Protein AF-A0A820BX34-F1 (afdb_monomer_lite)

pLDDT: mean 94.66, std 5.67, range [57.16, 98.5]

Structure (mmCIF, N/CA/C/O backbone):
data_AF-A0A820BX34-F1
#
_entry.id   AF-A0A820BX34-F1
#
loop_
_atom_site.group_PDB
_atom_site.id
_atom_site.type_symbol
_atom_site.label_atom_id
_atom_site.label_alt_id
_atom_site.label_comp_id
_atom_site.label_asym_id
_atom_site.label_entity_id
_atom_site.label_seq_id
_atom_site.pdbx_PDB_ins_code
_atom_site.Cartn_x
_atom_site.Cartn_y
_atom_site.Cartn_z
_atom_site.occupancy
_atom_site.B_iso_or_equiv
_atom_site.auth_seq_id
_atom_site.auth_comp_id
_atom_site.auth_asym_id
_atom_site.auth_atom_id
_atom_site.pdbx_PDB_model_num
ATOM 1 N N . ALA A 1 1 ? 1.073 14.277 5.288 1.00 81.94 1 ALA A N 1
ATOM 2 C CA . ALA A 1 1 ? 0.054 14.952 4.454 1.00 81.94 1 ALA A CA 1
ATOM 3 C C . ALA A 1 1 ? -1.276 14.196 4.448 1.00 81.94 1 ALA A C 1
ATOM 5 O O . ALA A 1 1 ? -2.263 14.792 4.850 1.00 81.94 1 ALA A O 1
ATOM 6 N N . ALA A 1 2 ? -1.310 12.909 4.070 1.00 86.69 2 ALA A N 1
ATOM 7 C CA . ALA A 1 2 ? -2.551 12.130 3.927 1.00 86.69 2 ALA A CA 1
ATOM 8 C C . ALA A 1 2 ? -3.511 12.213 5.132 1.00 86.69 2 ALA A C 1
ATOM 10 O O . ALA A 1 2 ? -4.672 12.545 4.943 1.00 86.69 2 ALA A O 1
ATOM 11 N N . ILE A 1 3 ? -3.016 12.011 6.357 1.00 88.44 3 ILE A N 1
ATOM 12 C CA . ILE A 1 3 ? -3.843 12.073 7.577 1.00 88.44 3 ILE A CA 1
ATOM 13 C C . ILE A 1 3 ? -4.394 13.477 7.851 1.00 88.44 3 ILE A C 1
ATOM 15 O O . ILE A 1 3 ? -5.557 13.648 8.192 1.00 88.44 3 ILE A O 1
ATOM 19 N N . LEU A 1 4 ? -3.573 14.515 7.681 1.00 90.06 4 LEU A N 1
ATOM 20 C CA . LEU A 1 4 ? -4.041 15.889 7.883 1.00 90.06 4 LEU A CA 1
ATOM 21 C C . LEU A 1 4 ? -5.152 16.234 6.886 1.00 90.06 4 LEU A C 1
ATOM 23 O O . LEU A 1 4 ? -6.150 16.844 7.258 1.00 90.06 4 LEU A O 1
ATOM 27 N N . LEU A 1 5 ? -4.995 15.795 5.635 1.00 91.88 5 LEU A N 1
ATOM 28 C CA . LEU A 1 5 ? -5.999 15.995 4.599 1.00 91.88 5 LEU A CA 1
ATOM 29 C C . LEU A 1 5 ? -7.256 15.156 4.852 1.00 91.88 5 LEU A C 1
ATOM 31 O O . LEU A 1 5 ? -8.349 15.672 4.653 1.00 91.88 5 LEU A O 1
ATOM 35 N N . SER A 1 6 ? -7.143 13.910 5.328 1.00 91.75 6 SER A N 1
ATOM 36 C CA . SER A 1 6 ? -8.326 13.098 5.641 1.00 91.75 6 SER A CA 1
ATOM 37 C C . SER A 1 6 ? -9.181 13.750 6.725 1.00 91.75 6 SER A C 1
ATOM 39 O O . SER A 1 6 ? -10.397 13.827 6.570 1.00 91.75 6 SER A O 1
ATOM 41 N N . HIS A 1 7 ? -8.556 14.324 7.754 1.00 92.19 7 HIS A N 1
ATOM 42 C CA . HIS A 1 7 ? -9.259 15.093 8.781 1.00 92.19 7 HIS A CA 1
ATOM 43 C C . HIS A 1 7 ? -9.855 16.391 8.222 1.00 92.19 7 HIS A C 1
ATOM 45 O O . HIS A 1 7 ? -11.019 16.688 8.477 1.00 92.19 7 HIS A O 1
ATOM 51 N N . GLN A 1 8 ? -9.092 17.146 7.423 1.00 95.25 8 GLN A N 1
ATOM 52 C CA . GLN A 1 8 ? -9.568 18.391 6.809 1.00 95.25 8 GLN A CA 1
ATOM 53 C C . GLN A 1 8 ? -10.794 18.169 5.909 1.00 95.25 8 GLN A C 1
ATOM 55 O O . GLN A 1 8 ? -11.700 18.999 5.894 1.00 95.25 8 GLN A O 1
ATOM 60 N N . TYR A 1 9 ? -10.830 17.055 5.177 1.00 95.56 9 TYR A N 1
ATOM 61 C CA . TYR A 1 9 ? -11.945 16.676 4.306 1.00 95.56 9 TYR A CA 1
ATOM 62 C C . TYR A 1 9 ? -13.010 15.813 4.999 1.00 95.56 9 TYR A C 1
ATOM 64 O O . TYR A 1 9 ? -13.926 15.337 4.334 1.00 95.56 9 TYR A O 1
ATOM 72 N N . ASN A 1 10 ? -12.917 15.629 6.320 1.00 95.44 10 ASN A N 1
ATOM 73 C CA . ASN A 1 10 ? -13.851 14.840 7.123 1.00 95.44 10 ASN A CA 1
ATOM 74 C C . ASN A 1 10 ? -14.072 13.405 6.595 1.00 95.44 10 ASN A C 1
ATOM 76 O O . ASN A 1 10 ? -15.188 12.881 6.603 1.00 95.44 10 ASN A O 1
ATOM 80 N N . ILE A 1 11 ? -13.002 12.778 6.099 1.00 93.62 11 ILE A N 1
ATOM 81 C CA . ILE A 1 11 ? -13.019 11.395 5.621 1.00 93.62 11 ILE A CA 1
ATOM 82 C C . ILE A 1 11 ? -13.092 10.478 6.840 1.00 93.62 11 ILE A C 1
ATOM 84 O O . ILE A 1 11 ? -12.143 10.388 7.622 1.00 93.62 11 ILE A O 1
ATOM 88 N N . THR A 1 12 ? -14.222 9.792 6.977 1.00 94.00 12 THR A N 1
ATOM 89 C CA . THR A 1 12 ? -14.514 8.877 8.083 1.00 94.00 12 THR A CA 1
ATOM 90 C C . THR A 1 12 ? -14.992 7.528 7.554 1.00 94.00 12 THR A C 1
ATOM 92 O O . THR A 1 12 ? -15.532 7.436 6.450 1.00 94.00 12 THR A O 1
ATOM 95 N N . ILE A 1 13 ? -14.781 6.477 8.341 1.00 89.12 13 ILE A N 1
ATOM 96 C CA . ILE A 1 13 ? -15.330 5.138 8.120 1.00 89.12 13 ILE A CA 1
ATOM 97 C C . ILE A 1 13 ? -16.260 4.867 9.296 1.00 89.12 13 ILE A C 1
ATOM 99 O O . ILE A 1 13 ? -15.841 4.981 10.441 1.00 89.12 13 ILE A O 1
ATOM 103 N N . GLU A 1 14 ? -17.537 4.597 9.015 1.00 92.19 14 GLU A N 1
ATOM 104 C CA . GLU A 1 14 ? -18.567 4.392 10.051 1.00 92.19 14 GLU A CA 1
ATOM 105 C C . GLU A 1 14 ? -18.678 5.554 11.064 1.00 92.19 14 GLU A C 1
ATOM 107 O O . GLU A 1 14 ? -19.110 5.381 12.198 1.00 92.19 14 GLU A O 1
ATOM 112 N N . GLY A 1 15 ? -18.321 6.772 10.639 1.00 92.88 15 GLY A N 1
ATOM 113 C CA . GLY A 1 15 ? -18.346 7.971 11.482 1.00 92.88 15 GLY A CA 1
ATOM 114 C C . GLY A 1 15 ? -17.085 8.192 12.323 1.00 92.88 15 GLY A C 1
ATOM 115 O O . GLY A 1 15 ? -17.001 9.212 13.005 1.00 92.88 15 GLY A O 1
ATOM 116 N N . GLU A 1 16 ? -16.088 7.308 12.239 1.00 92.44 16 GLU A N 1
ATOM 117 C CA . GLU A 1 16 ? -14.799 7.461 12.916 1.00 92.44 16 GLU A CA 1
ATOM 118 C C . GLU A 1 16 ? -13.682 7.874 11.951 1.00 92.44 16 GLU A C 1
ATOM 120 O O . GLU A 1 16 ? -13.644 7.482 10.780 1.00 92.44 16 GLU A O 1
ATOM 125 N N . PHE A 1 17 ? -12.741 8.682 12.442 1.00 92.00 17 PHE A N 1
ATOM 126 C CA . PHE A 1 17 ? -11.529 9.000 11.693 1.00 92.00 17 PHE A CA 1
ATOM 127 C C . PHE A 1 17 ? -10.598 7.792 11.632 1.00 92.00 17 PHE A C 1
ATOM 129 O O . PHE A 1 17 ? -10.441 7.050 12.599 1.00 92.00 17 PHE A O 1
ATOM 136 N N . ILE A 1 18 ? -9.913 7.646 10.502 1.00 88.75 18 ILE A N 1
ATOM 137 C CA . ILE A 1 18 ? -8.923 6.588 10.314 1.00 88.75 18 ILE A CA 1
ATOM 138 C C . ILE A 1 18 ? -7.710 6.874 11.212 1.00 88.75 18 ILE A C 1
ATOM 140 O O . ILE A 1 18 ? -7.028 7.890 11.051 1.00 88.75 18 ILE A O 1
ATOM 144 N N . GLY A 1 19 ? -7.434 5.966 12.150 1.00 90.44 19 GLY A N 1
ATOM 145 C CA . GLY A 1 19 ? -6.209 5.981 12.948 1.00 90.44 19 GLY A CA 1
ATOM 146 C C . GLY A 1 19 ? -4.963 5.728 12.094 1.00 90.44 19 GLY A C 1
ATOM 147 O O . GLY A 1 19 ? -5.042 5.192 10.991 1.00 90.44 19 GLY A O 1
ATOM 148 N N . TRP A 1 20 ? -3.788 6.110 12.592 1.00 91.44 20 TRP A N 1
ATOM 149 C CA . TRP A 1 20 ? -2.545 5.965 11.837 1.00 91.44 20 TRP A CA 1
ATOM 150 C C . TRP A 1 20 ? -1.347 5.674 12.733 1.00 91.44 20 TRP A C 1
ATOM 152 O O . TRP A 1 20 ? -1.297 6.063 13.898 1.00 91.44 20 TRP A O 1
ATOM 162 N N . GLN A 1 21 ? -0.366 5.006 12.136 1.00 92.75 21 GLN A N 1
ATOM 163 C CA . GLN A 1 21 ? 0.964 4.766 12.677 1.00 92.75 21 GLN A CA 1
ATOM 164 C C . GLN A 1 21 ? 1.954 5.060 11.550 1.00 92.75 21 GLN A C 1
ATOM 166 O O . GLN A 1 21 ? 1.668 4.768 10.387 1.00 92.75 21 GLN A O 1
ATOM 171 N N . ALA A 1 22 ? 3.082 5.691 11.862 1.00 92.94 22 ALA A N 1
ATOM 172 C CA . ALA A 1 22 ? 4.083 6.043 10.864 1.00 92.94 22 ALA A CA 1
ATOM 173 C C . ALA A 1 22 ? 5.473 5.683 11.365 1.00 92.94 22 ALA A C 1
ATOM 175 O O . ALA A 1 22 ? 5.811 5.964 12.510 1.00 92.94 22 ALA A O 1
ATOM 176 N N . GLU A 1 23 ? 6.275 5.126 10.467 1.00 94.56 23 GLU A N 1
ATOM 177 C CA . GLU A 1 23 ? 7.629 4.674 10.747 1.00 94.56 23 GLU A CA 1
ATOM 178 C C . GLU A 1 23 ? 8.557 5.049 9.588 1.00 94.56 23 GLU A C 1
ATOM 180 O O . GLU A 1 23 ? 8.135 5.103 8.428 1.00 94.56 23 GLU A O 1
ATOM 185 N N . GLN A 1 24 ? 9.833 5.298 9.886 1.00 94.00 24 GLN A N 1
ATOM 186 C CA . GLN A 1 24 ? 10.847 5.596 8.874 1.00 94.00 24 GLN A CA 1
ATOM 187 C C . GLN A 1 24 ? 11.773 4.397 8.672 1.00 94.00 24 GLN A C 1
ATOM 189 O O . GLN A 1 24 ? 12.590 4.071 9.525 1.00 94.00 24 GLN A O 1
ATOM 194 N N . THR A 1 25 ? 11.697 3.774 7.497 1.00 94.94 25 THR A N 1
ATOM 195 C CA . THR A 1 25 ? 12.430 2.534 7.197 1.00 94.94 25 THR A CA 1
ATOM 196 C C . THR A 1 25 ? 13.913 2.742 6.884 1.00 94.94 25 THR A C 1
ATOM 198 O O . THR A 1 25 ? 14.710 1.808 6.977 1.00 94.94 25 THR A O 1
ATOM 201 N N . THR A 1 26 ? 14.299 3.959 6.479 1.00 92.81 26 THR A N 1
ATOM 202 C CA . THR A 1 26 ? 15.662 4.312 6.027 1.00 92.81 26 THR A CA 1
ATOM 203 C C . THR A 1 26 ? 16.162 3.428 4.865 1.00 92.81 26 THR A C 1
ATOM 205 O O . THR A 1 26 ? 17.361 3.265 4.656 1.00 92.81 26 THR A O 1
ATOM 208 N N . GLY A 1 27 ? 15.255 2.819 4.091 1.00 92.94 27 GLY A N 1
ATOM 209 C CA . GLY A 1 27 ? 15.613 1.908 2.997 1.00 92.94 27 GLY A CA 1
ATOM 210 C C . GLY A 1 27 ? 16.051 0.510 3.430 1.00 92.94 27 GLY A C 1
ATOM 211 O O . GLY A 1 27 ? 16.520 -0.268 2.591 1.00 92.94 27 GLY A O 1
ATOM 212 N N . ASN A 1 28 ? 15.927 0.175 4.716 1.00 96.69 28 ASN A N 1
ATOM 213 C CA . ASN A 1 28 ? 16.241 -1.150 5.226 1.00 96.69 28 ASN A CA 1
ATOM 214 C C . ASN A 1 28 ? 15.021 -2.070 5.095 1.00 96.69 28 ASN A C 1
ATOM 216 O O . ASN A 1 28 ? 14.060 -1.975 5.852 1.00 96.69 28 ASN A O 1
ATOM 220 N N . ILE A 1 29 ? 15.109 -3.014 4.159 1.00 96.31 29 ILE A N 1
ATOM 221 C CA . ILE A 1 29 ? 14.027 -3.950 3.835 1.00 96.31 29 ILE A CA 1
ATOM 222 C C . ILE A 1 29 ? 13.629 -4.826 5.035 1.00 96.31 29 ILE A C 1
ATOM 224 O O . ILE A 1 29 ? 12.441 -5.035 5.262 1.00 96.31 29 ILE A O 1
ATOM 228 N N . MET A 1 30 ? 14.590 -5.347 5.810 1.00 96.25 30 MET A N 1
ATOM 229 C CA . MET A 1 30 ? 14.260 -6.192 6.969 1.00 96.25 30 MET A CA 1
ATOM 230 C C . MET A 1 30 ? 13.615 -5.398 8.087 1.00 96.25 30 MET A C 1
ATOM 232 O O . MET A 1 30 ? 12.700 -5.895 8.736 1.00 96.25 30 MET A O 1
ATOM 236 N N . TYR A 1 31 ? 14.058 -4.160 8.284 1.00 97.12 31 TYR A N 1
ATOM 237 C CA . TYR A 1 31 ? 13.412 -3.272 9.231 1.00 97.12 31 TYR A CA 1
ATOM 238 C C . TYR A 1 31 ? 11.988 -2.926 8.777 1.00 97.12 31 TYR A C 1
ATOM 240 O O . TYR A 1 31 ? 11.068 -3.078 9.572 1.00 97.12 31 TYR A O 1
ATOM 248 N N . ALA A 1 32 ? 11.784 -2.592 7.495 1.00 97.19 32 ALA A N 1
ATOM 249 C CA . ALA A 1 32 ? 10.460 -2.354 6.915 1.00 97.19 32 ALA A CA 1
ATOM 250 C C . ALA A 1 32 ? 9.518 -3.557 7.094 1.00 97.19 32 ALA A C 1
ATOM 252 O O . ALA A 1 32 ? 8.388 -3.397 7.543 1.00 97.19 32 ALA A O 1
ATOM 253 N N . LEU A 1 33 ? 9.985 -4.776 6.811 1.00 96.75 33 LEU A N 1
ATOM 254 C CA . LEU A 1 33 ? 9.177 -5.979 7.005 1.00 96.75 33 LEU A CA 1
ATOM 255 C C . LEU A 1 33 ? 8.862 -6.230 8.488 1.00 96.75 33 LEU A C 1
ATOM 257 O O . LEU A 1 33 ? 7.729 -6.570 8.819 1.00 96.75 33 LEU A O 1
ATOM 261 N N . ASN A 1 34 ? 9.840 -6.047 9.380 1.00 97.56 34 ASN A N 1
ATOM 262 C CA . ASN A 1 34 ? 9.669 -6.253 10.818 1.00 97.56 34 ASN A CA 1
ATOM 263 C C . ASN A 1 34 ? 8.591 -5.325 11.396 1.00 97.56 34 ASN A C 1
ATOM 265 O O . ASN A 1 34 ? 7.642 -5.809 12.012 1.00 97.56 34 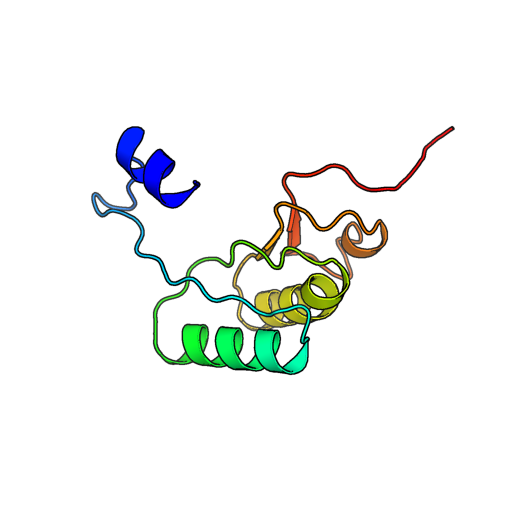ASN A O 1
ATOM 269 N N . ILE A 1 35 ? 8.691 -4.017 11.140 1.00 96.56 35 ILE A N 1
ATOM 270 C CA . ILE A 1 35 ? 7.734 -3.035 11.667 1.00 96.56 35 ILE A CA 1
ATOM 271 C C . ILE A 1 35 ? 6.333 -3.234 11.082 1.00 96.56 35 ILE A C 1
ATOM 273 O O . ILE A 1 35 ? 5.352 -3.127 11.812 1.00 96.56 35 ILE A O 1
ATOM 277 N N . THR A 1 36 ? 6.219 -3.578 9.792 1.00 96.38 36 THR A N 1
ATOM 278 C CA . THR A 1 36 ? 4.916 -3.838 9.168 1.00 96.38 36 THR A CA 1
ATOM 279 C C . THR A 1 36 ? 4.286 -5.102 9.745 1.00 96.38 36 THR A C 1
ATOM 281 O O . THR A 1 36 ? 3.111 -5.087 10.101 1.00 96.38 36 THR A O 1
ATOM 284 N N . CYS A 1 37 ? 5.067 -6.173 9.911 1.00 96.44 37 CYS A N 1
ATOM 285 C CA . CYS A 1 37 ? 4.605 -7.402 10.554 1.00 96.44 37 CYS A CA 1
ATOM 286 C C . CYS A 1 37 ? 4.130 -7.139 11.988 1.00 96.44 37 CYS A C 1
ATOM 288 O O . CYS A 1 37 ? 3.038 -7.562 12.369 1.00 96.44 37 CYS A O 1
ATOM 290 N N . HIS A 1 38 ? 4.906 -6.374 12.762 1.00 96.56 38 HIS A N 1
ATOM 291 C CA . HIS A 1 38 ? 4.525 -5.995 14.114 1.00 96.56 38 HIS A CA 1
ATOM 292 C C . HIS A 1 38 ? 3.207 -5.213 14.130 1.00 96.56 38 HIS A C 1
ATOM 294 O O . HIS A 1 38 ? 2.283 -5.630 14.825 1.00 96.56 38 HIS A O 1
ATOM 300 N N . ALA A 1 39 ? 3.085 -4.154 13.321 1.00 95.81 39 ALA A N 1
ATOM 301 C CA . ALA A 1 39 ? 1.884 -3.320 13.245 1.00 95.81 39 ALA A CA 1
ATOM 302 C C . ALA A 1 39 ? 0.627 -4.138 12.916 1.00 95.81 39 ALA A C 1
ATOM 304 O O . ALA A 1 39 ? -0.390 -4.006 13.598 1.00 95.81 39 ALA A O 1
ATOM 305 N N . VAL A 1 40 ? 0.718 -5.036 11.929 1.00 96.06 40 VAL A N 1
ATOM 306 C CA . VAL A 1 40 ? -0.384 -5.934 11.545 1.00 96.06 40 VAL A CA 1
ATOM 307 C C . VAL A 1 40 ? -0.718 -6.935 12.657 1.00 96.06 40 VAL A C 1
ATOM 309 O O . VAL A 1 40 ? -1.880 -7.282 12.833 1.00 96.06 40 VAL A O 1
ATOM 312 N N . SER A 1 41 ? 0.264 -7.383 13.446 1.00 95.88 41 SER A N 1
ATOM 313 C CA . SER A 1 41 ? 0.021 -8.337 14.540 1.00 95.88 41 SER A CA 1
ATOM 314 C C . SER A 1 41 ? -0.638 -7.733 15.784 1.00 95.88 41 SER A C 1
ATOM 316 O O . SER A 1 41 ? -1.277 -8.459 16.543 1.00 95.88 41 SER A O 1
ATOM 318 N N . VAL A 1 42 ? -0.472 -6.427 16.022 1.00 95.31 42 VAL A N 1
ATOM 319 C CA . VAL A 1 42 ? -0.907 -5.769 17.270 1.00 95.31 42 VAL A CA 1
ATOM 320 C C . VAL A 1 42 ? -2.059 -4.786 17.081 1.00 95.31 42 VAL A C 1
ATOM 322 O O . VAL A 1 42 ? -2.523 -4.197 18.057 1.00 95.31 42 VAL A O 1
ATOM 325 N N . SER A 1 43 ? -2.520 -4.570 15.847 1.00 92.50 43 SER A N 1
ATOM 326 C CA . SER A 1 43 ? -3.569 -3.596 15.546 1.00 92.50 43 SER A CA 1
ATOM 327 C C . SER A 1 43 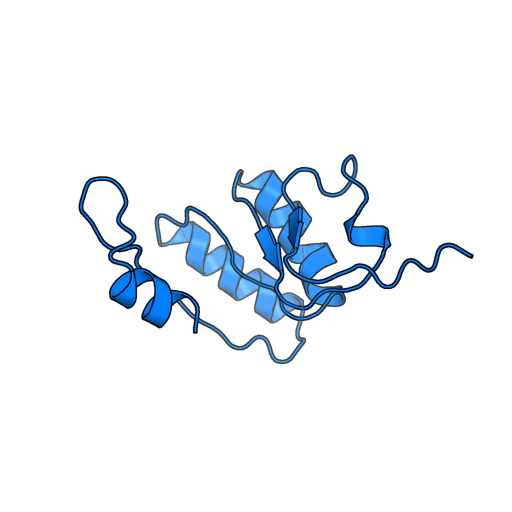? -4.417 -3.992 14.337 1.00 92.50 43 SER A C 1
ATOM 329 O O . SER A 1 43 ? -4.027 -4.827 13.526 1.00 92.50 43 SER A O 1
ATOM 331 N N . ASN A 1 44 ? -5.587 -3.365 14.203 1.00 92.25 44 ASN A N 1
ATOM 332 C CA . ASN A 1 44 ? -6.510 -3.597 13.091 1.00 92.25 44 ASN A CA 1
ATOM 333 C C . ASN A 1 44 ? -6.099 -2.771 11.863 1.00 92.25 44 ASN A C 1
ATOM 335 O O . ASN A 1 44 ? -6.745 -1.782 11.514 1.00 92.25 44 ASN A O 1
ATOM 339 N N . VAL A 1 45 ? -4.991 -3.152 11.226 1.00 95.31 45 VAL A N 1
ATOM 340 C CA . VAL A 1 45 ? -4.516 -2.502 9.997 1.00 95.31 45 VAL A CA 1
ATOM 341 C C . VAL A 1 45 ? -5.426 -2.880 8.829 1.00 95.31 45 VAL A C 1
ATOM 343 O O . VAL A 1 45 ? -5.559 -4.051 8.490 1.00 95.31 45 VAL A O 1
ATOM 346 N N . VAL A 1 46 ? -6.017 -1.876 8.180 1.00 93.62 46 VAL A N 1
ATOM 347 C CA . VAL A 1 46 ? -6.890 -2.055 7.001 1.00 93.62 46 VAL A CA 1
ATOM 348 C C . VAL A 1 46 ? -6.205 -1.698 5.678 1.00 93.62 46 VAL A C 1
ATOM 350 O O . VAL A 1 46 ? -6.754 -1.930 4.606 1.00 93.62 46 VAL A O 1
ATOM 353 N N . GLY A 1 47 ? -5.006 -1.119 5.737 1.00 95.62 47 GLY A N 1
ATOM 354 C CA . GLY A 1 47 ? -4.246 -0.699 4.565 1.00 95.62 47 GLY A CA 1
ATOM 355 C C . GLY A 1 47 ? -2.857 -0.199 4.936 1.00 95.62 47 GLY A C 1
ATOM 356 O O . GLY A 1 47 ? -2.639 0.303 6.039 1.00 95.62 47 GLY A O 1
ATOM 357 N N . ILE A 1 48 ? -1.921 -0.320 3.998 1.00 97.00 48 ILE A N 1
ATOM 358 C CA . ILE A 1 48 ? -0.547 0.169 4.135 1.00 97.00 48 ILE A CA 1
ATOM 359 C C . ILE A 1 48 ? -0.331 1.283 3.110 1.00 97.00 48 ILE A C 1
ATOM 361 O O . ILE A 1 48 ? -0.528 1.083 1.912 1.00 97.00 48 ILE A O 1
ATOM 365 N N . VAL A 1 49 ? 0.095 2.459 3.575 1.00 96.62 49 VAL A N 1
ATOM 366 C CA . VAL A 1 49 ? 0.519 3.568 2.707 1.00 96.62 49 VAL A CA 1
ATOM 367 C C . VAL A 1 49 ? 2.043 3.654 2.728 1.00 96.62 49 VAL A C 1
ATOM 369 O O . VAL A 1 49 ? 2.652 3.823 3.782 1.00 96.62 49 VAL A O 1
ATOM 372 N N . GLY A 1 50 ? 2.656 3.552 1.553 1.00 95.50 50 GLY A N 1
ATOM 373 C CA . GLY A 1 50 ? 4.062 3.196 1.379 1.00 95.50 50 GLY A CA 1
ATOM 374 C C . GLY A 1 50 ? 4.222 1.717 0.987 1.00 95.50 50 GLY A C 1
ATOM 375 O O . GLY A 1 50 ? 3.221 1.050 0.733 1.00 95.50 50 GLY A O 1
ATOM 376 N N . PRO A 1 51 ? 5.457 1.190 0.919 1.00 97.12 51 PRO A N 1
ATOM 377 C CA . PRO A 1 51 ? 6.729 1.881 1.144 1.00 97.12 51 PRO A CA 1
ATOM 378 C C . PRO A 1 51 ? 7.024 2.955 0.097 1.00 97.12 51 PRO A C 1
ATOM 380 O O . PRO A 1 51 ? 6.490 2.921 -1.009 1.00 97.12 51 PRO A O 1
ATOM 383 N N . GLY A 1 52 ? 7.883 3.917 0.433 1.00 96.38 52 GLY A N 1
ATOM 384 C CA . GLY A 1 52 ? 8.302 4.944 -0.525 1.00 96.38 52 GLY A CA 1
ATOM 385 C C . GLY A 1 52 ? 9.294 4.418 -1.570 1.00 96.38 52 GLY A C 1
ATOM 386 O O . GLY A 1 52 ? 9.309 4.882 -2.708 1.00 96.38 52 GLY A O 1
ATOM 387 N N . LEU A 1 53 ? 10.116 3.433 -1.207 1.00 97.62 53 LEU A N 1
ATOM 388 C CA . LEU A 1 53 ? 11.155 2.896 -2.081 1.00 97.62 53 LEU A CA 1
ATOM 389 C C . LEU A 1 53 ? 10.662 1.638 -2.805 1.00 97.62 53 LEU A C 1
ATOM 391 O O . LEU A 1 53 ? 10.081 0.741 -2.186 1.00 97.62 53 LEU A O 1
ATOM 395 N N . SER A 1 54 ? 10.959 1.524 -4.104 1.00 98.06 54 SER A N 1
ATOM 396 C CA . SER A 1 54 ? 10.575 0.353 -4.909 1.00 98.06 54 SER A CA 1
ATOM 397 C C . SER A 1 54 ? 11.094 -0.954 -4.308 1.00 98.06 54 SER A C 1
ATOM 399 O O . SER A 1 54 ? 10.338 -1.910 -4.160 1.00 98.06 54 SER A O 1
ATOM 401 N N . ARG A 1 55 ? 12.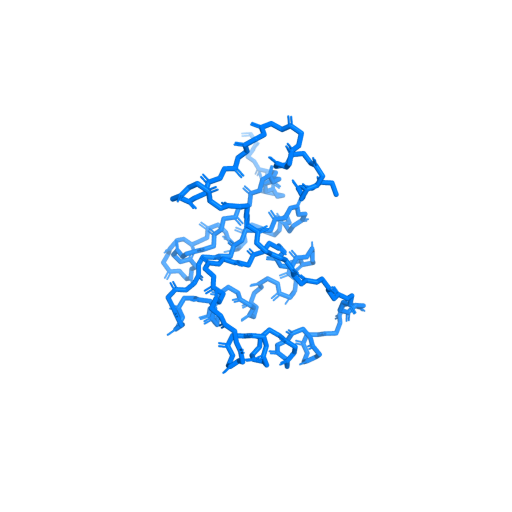350 -0.968 -3.833 1.00 97.19 55 ARG A N 1
ATOM 402 C CA . ARG A 1 55 ? 12.974 -2.156 -3.220 1.00 97.19 55 ARG A CA 1
ATOM 403 C C . ARG A 1 55 ? 12.215 -2.701 -2.009 1.00 97.19 55 ARG A C 1
ATOM 405 O O . ARG A 1 55 ? 12.242 -3.896 -1.753 1.00 97.19 55 ARG A O 1
ATOM 412 N N . GLU A 1 56 ? 11.591 -1.819 -1.236 1.00 98.19 56 GLU A N 1
ATOM 413 C CA . GLU A 1 56 ? 10.796 -2.206 -0.072 1.00 98.19 56 GLU A CA 1
ATOM 414 C C . GLU A 1 56 ? 9.407 -2.651 -0.525 1.00 98.19 56 GLU A C 1
ATOM 416 O O . GLU A 1 56 ? 8.880 -3.634 -0.014 1.00 98.19 56 GLU A O 1
ATOM 421 N N . SER A 1 57 ? 8.842 -1.976 -1.532 1.00 98.19 57 SER A N 1
ATOM 422 C CA . SER A 1 57 ? 7.540 -2.321 -2.113 1.00 98.19 57 SER A CA 1
ATOM 423 C C . SER A 1 57 ? 7.515 -3.749 -2.660 1.00 98.19 57 SER A C 1
ATOM 425 O O . SER A 1 57 ? 6.543 -4.454 -2.417 1.00 98.19 57 SER A O 1
ATOM 427 N N . HIS A 1 58 ? 8.603 -4.231 -3.273 1.00 98.12 58 HIS A N 1
ATOM 428 C CA . HIS A 1 58 ? 8.714 -5.628 -3.722 1.00 98.12 58 HIS A CA 1
ATOM 429 C C . HIS A 1 58 ? 8.582 -6.669 -2.602 1.00 98.12 58 HIS A C 1
ATOM 431 O O . HIS A 1 58 ? 8.264 -7.819 -2.887 1.00 98.12 58 HIS A O 1
ATOM 437 N N . ILE A 1 59 ? 8.825 -6.293 -1.344 1.00 97.38 59 ILE A N 1
ATOM 438 C CA . ILE A 1 59 ? 8.735 -7.197 -0.189 1.00 97.38 59 ILE A CA 1
ATOM 439 C C . ILE A 1 59 ? 7.439 -6.977 0.588 1.00 97.38 59 ILE A C 1
ATOM 441 O O . ILE A 1 59 ? 6.796 -7.938 1.006 1.00 97.38 59 ILE A O 1
ATOM 445 N N . ILE A 1 60 ? 7.026 -5.721 0.753 1.00 98.19 60 ILE A N 1
ATOM 446 C CA . ILE A 1 60 ? 5.810 -5.387 1.494 1.00 98.19 60 ILE A CA 1
ATOM 447 C C . ILE A 1 60 ? 4.547 -5.701 0.687 1.00 98.19 60 ILE A C 1
ATOM 449 O O . ILE A 1 60 ? 3.554 -6.098 1.286 1.00 98.19 60 ILE A O 1
ATOM 453 N N . ALA A 1 61 ? 4.564 -5.595 -0.646 1.00 98.06 61 ALA A N 1
ATOM 454 C CA . ALA A 1 61 ? 3.398 -5.916 -1.469 1.00 98.06 61 ALA A CA 1
ATOM 455 C C . ALA A 1 61 ? 2.981 -7.400 -1.390 1.00 98.06 61 ALA A C 1
ATOM 457 O O . ALA A 1 61 ? 1.817 -7.642 -1.067 1.00 98.06 61 ALA A O 1
ATOM 458 N N . PRO A 1 62 ? 3.882 -8.390 -1.576 1.00 97.69 62 PRO A N 1
ATOM 459 C CA . PRO A 1 62 ? 3.528 -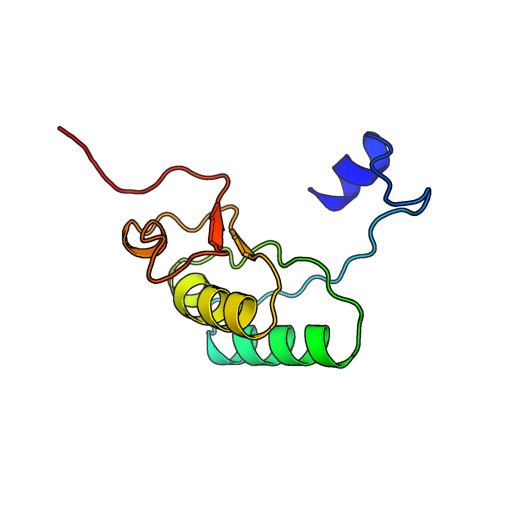9.800 -1.387 1.00 97.69 62 PRO A CA 1
ATOM 460 C C . PRO A 1 62 ? 3.142 -10.131 0.056 1.00 97.69 62 PRO A C 1
ATOM 462 O O . PRO A 1 62 ? 2.255 -10.946 0.294 1.00 97.69 62 PRO A O 1
ATOM 465 N N . PHE A 1 63 ? 3.781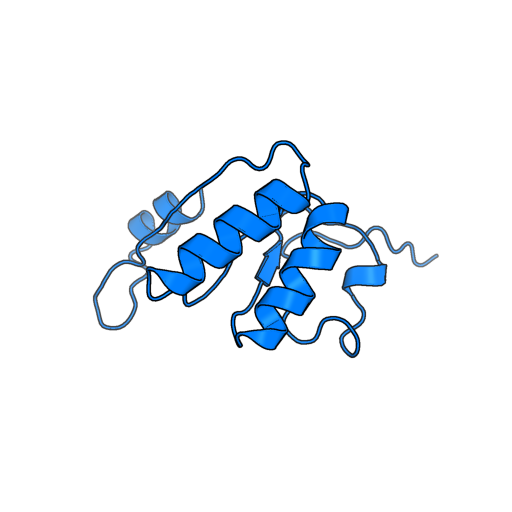 -9.486 1.041 1.00 97.12 63 PHE A N 1
ATOM 466 C CA . PHE A 1 63 ? 3.373 -9.631 2.438 1.00 97.12 63 PHE A CA 1
ATOM 467 C C . PHE A 1 63 ? 1.932 -9.146 2.646 1.00 97.12 63 PHE A C 1
ATOM 469 O O . PHE A 1 63 ? 1.128 -9.875 3.218 1.00 97.12 63 PHE A O 1
ATOM 476 N N . GLY A 1 64 ? 1.601 -7.949 2.150 1.00 97.12 64 GLY A N 1
ATOM 477 C CA . GLY A 1 64 ? 0.259 -7.374 2.211 1.00 97.12 64 GLY A CA 1
ATOM 478 C C . GLY A 1 64 ? -0.779 -8.274 1.549 1.00 97.12 64 GLY A C 1
ATOM 479 O O . GLY A 1 64 ? -1.812 -8.553 2.147 1.00 97.12 64 GLY A O 1
ATOM 480 N N . GLU A 1 65 ? -0.476 -8.819 0.370 1.00 96.88 65 GLU A N 1
ATOM 481 C CA . GLU A 1 65 ? -1.314 -9.830 -0.279 1.00 96.88 65 GLU A CA 1
ATOM 482 C C . GLU A 1 65 ? -1.564 -11.043 0.627 1.00 96.88 65 GLU A C 1
ATOM 484 O O . GLU A 1 65 ? -2.720 -11.409 0.839 1.00 96.88 65 GLU A O 1
ATOM 489 N N . ALA A 1 66 ? -0.509 -11.622 1.207 1.00 96.31 66 ALA A N 1
ATOM 490 C CA . ALA A 1 66 ? -0.610 -12.811 2.051 1.00 96.31 66 ALA A CA 1
ATOM 491 C C . ALA A 1 66 ? -1.487 -12.601 3.298 1.00 96.31 66 ALA A C 1
ATOM 493 O O . ALA A 1 66 ? -2.108 -13.550 3.777 1.00 96.31 66 ALA A O 1
ATOM 494 N N . VAL A 1 67 ? -1.556 -11.370 3.815 1.00 96.19 67 VAL A N 1
ATOM 495 C CA . VAL A 1 67 ? -2.409 -11.007 4.961 1.00 96.19 67 VAL A CA 1
ATOM 496 C C . VAL A 1 67 ? -3.715 -10.310 4.556 1.00 96.19 67 VAL A C 1
ATOM 498 O O . VAL A 1 67 ? -4.476 -9.894 5.424 1.00 96.19 67 VAL A O 1
ATOM 501 N N . GLY A 1 68 ? -4.000 -10.186 3.256 1.00 96.38 68 GLY A N 1
ATOM 502 C CA . GLY A 1 68 ? -5.227 -9.572 2.740 1.00 96.38 68 GLY A CA 1
ATOM 503 C C . GLY A 1 68 ? -5.307 -8.048 2.900 1.00 96.38 68 GLY A C 1
ATOM 504 O O . GLY A 1 68 ? -6.405 -7.496 2.901 1.00 96.38 68 GLY A O 1
ATOM 505 N N . ILE A 1 69 ? -4.170 -7.362 3.035 1.00 97.31 69 ILE A N 1
ATOM 506 C CA . ILE A 1 69 ? -4.080 -5.911 3.239 1.00 97.31 69 ILE A CA 1
ATOM 507 C C . ILE A 1 69 ? -3.561 -5.228 1.959 1.00 97.31 69 ILE A C 1
ATOM 509 O O . ILE A 1 69 ? -2.484 -5.579 1.469 1.00 97.31 69 ILE A O 1
ATOM 513 N N . PRO A 1 70 ? -4.273 -4.224 1.413 1.00 97.75 70 PRO A N 1
ATOM 514 C CA . PRO A 1 70 ? -3.805 -3.478 0.250 1.00 97.75 70 PRO A CA 1
ATOM 515 C C . PRO A 1 70 ? -2.595 -2.599 0.588 1.00 97.75 70 PRO A C 1
ATOM 517 O O . PRO A 1 70 ? -2.520 -1.990 1.660 1.00 97.75 70 PRO A O 1
ATOM 520 N N . VAL A 1 71 ? -1.672 -2.485 -0.368 1.00 98.44 71 VAL A N 1
ATOM 521 C CA . VAL A 1 71 ? -0.443 -1.686 -0.244 1.00 98.44 71 VAL A CA 1
ATOM 522 C C . VAL A 1 71 ? -0.451 -0.597 -1.309 1.00 98.44 71 VAL A C 1
ATOM 524 O O . VAL A 1 71 ? -0.553 -0.898 -2.495 1.00 98.44 71 VAL A O 1
ATOM 527 N N . ILE A 1 72 ? -0.347 0.671 -0.904 1.00 98.25 72 ILE A N 1
ATOM 528 C CA . ILE A 1 72 ? -0.392 1.827 -1.809 1.00 98.25 72 ILE A CA 1
ATOM 529 C C . ILE A 1 72 ? 0.888 2.649 -1.664 1.00 98.25 72 ILE A C 1
ATOM 531 O O . ILE A 1 72 ? 1.028 3.435 -0.726 1.00 98.25 72 ILE A O 1
ATOM 535 N N . SER A 1 73 ? 1.815 2.526 -2.613 1.00 98.12 73 SER A N 1
ATOM 536 C CA . SER A 1 73 ? 3.028 3.350 -2.622 1.00 98.12 73 SER A CA 1
ATOM 537 C C . SER A 1 73 ? 2.779 4.739 -3.215 1.00 98.12 73 SER A C 1
ATOM 539 O O . SER A 1 73 ? 2.120 4.894 -4.243 1.00 98.12 73 SER A O 1
ATOM 541 N N . TYR A 1 74 ? 3.364 5.769 -2.604 1.00 97.12 74 TYR A N 1
ATOM 542 C CA . TYR A 1 74 ? 3.304 7.139 -3.118 1.00 97.12 74 TYR A CA 1
ATOM 543 C C . TYR A 1 74 ? 4.509 7.533 -3.989 1.00 97.12 74 TYR A C 1
ATOM 545 O O . TYR A 1 74 ? 4.476 8.601 -4.597 1.00 97.12 74 TYR A O 1
ATOM 553 N N . SER A 1 75 ? 5.567 6.713 -4.055 1.00 97.62 75 SER A N 1
ATOM 554 C CA . SER A 1 75 ? 6.803 7.064 -4.779 1.00 97.62 75 SER A CA 1
ATOM 555 C C . SER A 1 75 ? 7.562 5.897 -5.423 1.00 97.62 75 SER A C 1
ATOM 557 O O . SER A 1 75 ? 8.594 6.138 -6.038 1.00 97.62 75 SER A O 1
ATOM 559 N N . ALA A 1 76 ? 7.085 4.651 -5.335 1.00 98.06 76 ALA A N 1
ATOM 560 C CA . ALA A 1 76 ? 7.716 3.527 -6.028 1.00 98.06 76 ALA A CA 1
ATOM 561 C C . ALA A 1 76 ? 7.397 3.543 -7.534 1.00 98.06 76 ALA A C 1
ATOM 563 O O . ALA A 1 76 ? 6.252 3.333 -7.945 1.00 98.06 76 ALA A O 1
ATOM 564 N N . THR A 1 77 ? 8.418 3.754 -8.363 1.00 97.94 77 THR A N 1
ATOM 565 C CA . THR A 1 77 ? 8.289 3.924 -9.821 1.00 97.94 77 THR A CA 1
ATOM 566 C C . THR A 1 77 ? 8.668 2.686 -10.635 1.00 97.94 77 THR A C 1
ATOM 568 O O . THR A 1 77 ? 8.415 2.654 -11.838 1.00 97.94 77 THR A O 1
ATOM 571 N N . ASP A 1 78 ? 9.183 1.631 -9.995 1.00 97.88 78 ASP A N 1
ATOM 572 C CA . ASP A 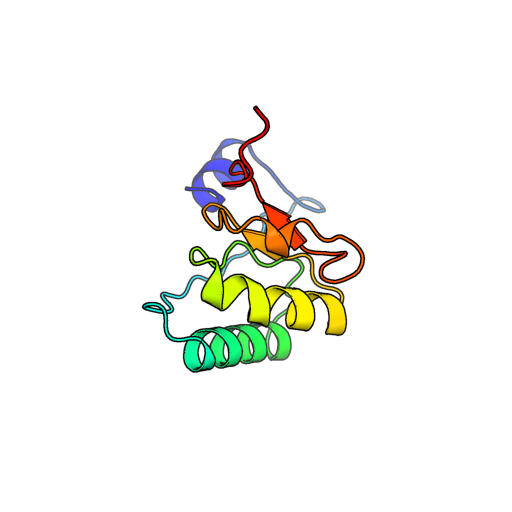1 78 ? 9.654 0.423 -10.688 1.00 97.88 78 ASP A CA 1
ATOM 573 C C . ASP A 1 78 ? 8.534 -0.204 -11.550 1.00 97.88 78 ASP A C 1
ATOM 575 O O . ASP A 1 78 ? 7.417 -0.391 -11.045 1.00 97.88 78 ASP A O 1
ATOM 579 N N . PRO A 1 79 ? 8.764 -0.459 -12.851 1.00 97.56 79 PRO A N 1
ATOM 580 C CA . PRO A 1 79 ? 7.781 -1.077 -13.734 1.00 97.56 79 PRO A CA 1
ATOM 581 C C . PRO A 1 79 ? 7.299 -2.455 -13.287 1.00 97.56 79 PRO A C 1
ATOM 583 O O . PRO A 1 79 ? 6.109 -2.731 -13.462 1.00 97.56 79 PRO A O 1
ATOM 586 N N . ASP A 1 80 ? 8.155 -3.270 -12.667 1.00 97.81 80 ASP A N 1
ATOM 587 C CA . ASP A 1 80 ? 7.842 -4.658 -12.295 1.00 97.81 80 ASP A CA 1
ATOM 588 C C . ASP A 1 80 ? 6.697 -4.731 -11.273 1.00 97.81 80 ASP A C 1
ATOM 590 O O . ASP A 1 80 ? 5.879 -5.648 -11.294 1.00 97.81 80 ASP A O 1
ATOM 594 N N . LEU A 1 81 ? 6.549 -3.696 -10.439 1.00 98.00 81 LEU A N 1
ATOM 595 C CA . LEU A 1 81 ? 5.430 -3.549 -9.499 1.00 98.00 81 LEU A CA 1
ATOM 596 C C . LEU A 1 81 ? 4.060 -3.368 -10.187 1.00 98.00 81 LEU A C 1
ATOM 598 O O . LEU A 1 81 ? 3.031 -3.323 -9.514 1.00 98.00 81 LEU A O 1
ATOM 602 N N . SER A 1 82 ? 4.024 -3.233 -11.516 1.00 97.06 82 SER A N 1
ATOM 603 C CA . SER A 1 82 ? 2.780 -3.169 -12.294 1.00 97.06 82 SER A CA 1
ATOM 604 C C . SER A 1 82 ? 2.216 -4.546 -12.644 1.00 97.06 82 SER A C 1
ATOM 606 O O . SER A 1 82 ? 1.071 -4.614 -13.093 1.00 97.06 82 SER A O 1
ATOM 608 N N . ASP A 1 83 ? 2.980 -5.629 -12.463 1.00 97.50 83 ASP A N 1
ATOM 609 C CA . ASP A 1 83 ? 2.492 -6.985 -12.713 1.00 97.50 83 ASP A CA 1
ATOM 610 C C . ASP A 1 83 ? 1.404 -7.353 -11.693 1.00 97.50 83 ASP A C 1
ATOM 612 O O . ASP A 1 83 ? 1.666 -7.567 -10.511 1.00 97.50 83 ASP A O 1
ATOM 616 N N . LYS A 1 84 ? 0.156 -7.436 -12.159 1.00 96.38 84 LYS A N 1
ATOM 617 C CA . LYS A 1 84 ? -1.007 -7.764 -11.325 1.00 96.38 84 LYS A CA 1
ATOM 618 C C . LYS A 1 84 ? -1.162 -9.245 -11.012 1.00 96.38 84 LYS A C 1
ATOM 620 O O . LYS A 1 84 ? -1.957 -9.570 -10.137 1.00 96.38 84 LYS A O 1
ATOM 625 N N . TYR A 1 85 ? -0.416 -10.120 -11.678 1.00 96.44 85 TYR A N 1
ATOM 626 C CA . TYR A 1 85 ? -0.316 -11.517 -11.274 1.00 96.44 85 TYR A CA 1
ATOM 627 C C . TYR A 1 85 ? 0.669 -11.681 -10.115 1.00 96.44 85 TYR A C 1
ATOM 629 O O . TYR A 1 85 ? 0.405 -12.470 -9.215 1.00 96.44 85 TYR A O 1
ATOM 637 N N . ALA A 1 86 ? 1.769 -10.920 -10.114 1.00 96.62 86 ALA A N 1
ATOM 638 C CA . ALA A 1 86 ? 2.759 -10.943 -9.035 1.00 96.62 86 ALA A CA 1
ATOM 639 C C . ALA A 1 86 ? 2.385 -10.054 -7.834 1.00 96.62 86 ALA A C 1
ATOM 641 O O . ALA A 1 86 ? 2.775 -10.351 -6.708 1.00 96.62 86 ALA A O 1
ATOM 642 N N . TYR A 1 87 ? 1.653 -8.959 -8.070 1.00 97.88 87 TYR A N 1
ATOM 643 C CA . TYR A 1 87 ? 1.296 -7.955 -7.062 1.00 97.88 87 TYR A CA 1
ATOM 644 C C . TYR A 1 87 ? -0.185 -7.529 -7.165 1.00 97.88 87 TYR A C 1
ATOM 646 O O . TYR A 1 87 ? -0.491 -6.358 -7.436 1.00 97.88 87 TYR A O 1
ATOM 654 N N . PRO A 1 88 ? -1.147 -8.446 -6.951 1.00 97.12 88 PRO A N 1
ATOM 655 C CA . PRO A 1 88 ? -2.572 -8.178 -7.168 1.00 97.12 88 PRO A CA 1
ATOM 656 C C . PRO A 1 88 ? -3.104 -7.013 -6.318 1.00 97.12 88 PRO A C 1
ATOM 658 O O . PRO A 1 88 ? -3.836 -6.163 -6.830 1.00 97.12 88 PRO A O 1
ATOM 661 N N . ASN A 1 89 ? -2.658 -6.914 -5.060 1.00 96.50 89 ASN A N 1
ATOM 662 C CA . ASN A 1 89 ? -3.118 -5.916 -4.084 1.00 96.50 89 ASN A CA 1
ATOM 663 C C . ASN A 1 89 ? -2.207 -4.680 -3.966 1.00 96.50 89 ASN A C 1
ATOM 665 O O . ASN A 1 89 ? -2.402 -3.842 -3.079 1.00 96.50 89 ASN A O 1
ATOM 669 N N . PHE A 1 90 ? -1.201 -4.553 -4.834 1.00 98.50 90 PHE A N 1
ATOM 670 C CA . PHE A 1 90 ? -0.327 -3.385 -4.853 1.00 98.50 90 PHE A CA 1
ATOM 671 C C . PHE A 1 90 ? -0.884 -2.290 -5.752 1.00 98.50 90 PHE A C 1
ATOM 673 O O . PHE A 1 90 ? -1.224 -2.528 -6.909 1.00 98.50 90 PHE A O 1
ATOM 680 N N . HIS A 1 91 ? -0.906 -1.060 -5.267 1.00 98.25 91 HIS A N 1
ATOM 681 C CA . HIS A 1 91 ? -1.256 0.117 -6.045 1.00 98.25 91 HIS A CA 1
ATOM 682 C C . HIS A 1 91 ? -0.221 1.219 -5.824 1.00 98.25 91 HIS A C 1
ATOM 684 O O . HIS A 1 91 ? 0.570 1.191 -4.881 1.00 98.25 91 HIS A O 1
ATOM 690 N N . ARG A 1 92 ? -0.238 2.227 -6.694 1.00 97.94 92 ARG A N 1
ATOM 691 C CA . ARG A 1 92 ? 0.576 3.428 -6.517 1.00 97.94 92 ARG A CA 1
ATOM 692 C C . ARG A 1 92 ? -0.111 4.664 -7.062 1.00 97.94 92 ARG A C 1
ATOM 694 O O . ARG A 1 92 ? -0.900 4.573 -7.999 1.00 97.94 92 ARG A O 1
ATOM 701 N N . THR A 1 93 ? 0.205 5.810 -6.471 1.00 97.31 93 THR A N 1
ATOM 702 C CA . THR A 1 93 ? -0.303 7.122 -6.910 1.00 97.31 93 THR A CA 1
ATOM 703 C C . THR A 1 93 ? 0.662 7.853 -7.843 1.00 97.31 93 THR A C 1
ATOM 705 O O . THR A 1 93 ? 0.325 8.919 -8.350 1.00 97.31 93 THR A O 1
ATOM 708 N N . ILE A 1 94 ? 1.864 7.309 -8.043 1.00 97.12 94 ILE A N 1
ATOM 709 C CA . ILE A 1 94 ? 2.886 7.835 -8.951 1.00 97.12 94 ILE A CA 1
ATOM 710 C C . ILE A 1 94 ? 2.919 7.021 -10.250 1.00 97.12 94 ILE A C 1
ATOM 712 O O . ILE A 1 94 ? 2.537 5.848 -10.271 1.00 97.12 94 ILE A O 1
ATOM 716 N N . VAL A 1 95 ? 3.375 7.644 -11.335 1.00 96.12 95 VAL A N 1
ATOM 717 C CA . VAL A 1 95 ? 3.594 6.978 -12.627 1.00 96.12 95 VAL A CA 1
ATOM 718 C C . VAL A 1 95 ? 4.758 5.982 -12.572 1.00 96.12 95 VAL A C 1
ATOM 720 O O . VAL A 1 95 ? 5.696 6.138 -11.795 1.00 96.12 95 VAL A O 1
ATOM 723 N N . SER A 1 96 ? 4.667 4.950 -13.414 1.00 96.81 96 SER A N 1
ATOM 724 C CA . SER A 1 96 ? 5.746 3.990 -13.662 1.00 96.81 96 SER A CA 1
ATOM 725 C C . SER A 1 96 ? 6.892 4.627 -14.444 1.00 96.81 96 SER A C 1
ATOM 727 O O . SER A 1 96 ? 6.626 5.399 -15.360 1.00 96.81 96 SER A O 1
ATOM 729 N N . ASP A 1 97 ? 8.120 4.146 -14.243 1.00 96.06 97 ASP A N 1
ATOM 730 C CA . ASP A 1 97 ? 9.273 4.430 -15.120 1.00 96.06 97 ASP A CA 1
ATOM 731 C C . ASP A 1 97 ? 9.210 3.667 -16.459 1.00 96.06 97 ASP A C 1
ATOM 733 O O . ASP A 1 97 ? 10.183 3.593 -17.209 1.00 96.06 97 ASP A O 1
ATOM 737 N N . PHE A 1 98 ? 8.061 3.066 -16.777 1.00 92.44 98 PHE A N 1
ATOM 738 C CA . PHE A 1 98 ? 7.871 2.361 -18.033 1.00 92.44 98 PHE A CA 1
ATOM 739 C C . PHE A 1 98 ? 7.713 3.388 -19.154 1.00 92.44 98 PHE A C 1
ATOM 741 O O . PHE A 1 98 ? 6.679 4.047 -19.270 1.00 92.44 98 PHE A O 1
ATOM 748 N N . VAL A 1 99 ? 8.747 3.525 -19.980 1.00 78.25 99 VAL A N 1
ATOM 749 C CA . VAL A 1 99 ? 8.706 4.380 -21.166 1.00 78.25 99 VAL A CA 1
ATOM 750 C C . VAL A 1 99 ? 8.113 3.580 -22.321 1.00 78.25 99 VAL A C 1
ATOM 752 O O . VAL A 1 99 ? 8.696 2.595 -22.770 1.00 78.25 99 VAL A O 1
ATOM 755 N N . THR A 1 100 ? 6.963 4.022 -22.824 1.00 68.69 100 THR A N 1
ATOM 756 C CA . THR A 1 100 ? 6.497 3.654 -24.167 1.00 68.69 100 THR A CA 1
ATOM 757 C C . THR A 1 100 ? 6.968 4.727 -25.139 1.00 68.69 100 THR A C 1
ATOM 759 O O . THR A 1 100 ? 6.816 5.916 -24.857 1.00 68.69 100 THR A O 1
ATOM 762 N N . ALA A 1 101 ? 7.624 4.298 -26.219 1.00 57.16 101 ALA A N 1
ATOM 763 C CA . ALA A 1 101 ? 8.047 5.159 -27.323 1.00 57.16 101 ALA A CA 1
ATOM 764 C C . ALA A 1 101 ? 6.858 5.564 -28.203 1.00 57.16 101 ALA A C 1
ATOM 766 O O . ALA A 1 101 ? 5.916 4.745 -28.321 1.00 57.16 101 ALA A O 1
#

Foldseek 3Di:
DVLVVCVVVVPADVNHRDDDDDDDCVPPLVSLVVVVVVDVVPDDAQEAEDDQEQVNCLVVQVVCVVVVHAYEYAHYQAPVCVPCVSRVRYYYPDYHPDDDD

Sequence (101 aa):
AAILLSHQYNITIEGEFIGWQAEQTTGNIMYALNITCHAVSVSNVVGIVGPGLSRESHIIAPFGEAVGIPVISYSATDPDLSDKYAYPNFHRTIVSDFVTA

Organism: NCBI:txid392033

Secondary structure (DSSP, 8-state):
-HHHHHHHTT-EETTEEPP------TT-HHHHHHHHHHHHHHS----EE--SSHHHHHHHHHHHHHTT--EEESS---GGGG-TTT-TTEEESSPPS----

Radius of gyration: 14.23 Å; chains: 1; bounding box: 35×31×45 Å

InterPro domains:
  IPR000337 GPCR, family 3 [PR00248] (48-74)
  IPR000337 GPCR, family 3 [PR00248] (81-100)
  IPR001828 Receptor, ligand binding region [PF01094] (39-98)
  IPR028082 Periplasmic binding protein-like I [SSF53822] (18-99)